Protein AF-A0A9E3S5V1-F1 (afdb_monomer_lite)

pLDDT: mean 80.1, std 15.15, range [35.03, 92.56]

Secondary structure (DSSP, 8-state):
-----GGGGPPTT-EEE--HHHHHHHHHHS-EEEEEEEEEEEEEETTEEEEEEEEEEEE-

Structure (mmCIF, N/CA/C/O backbone):
data_AF-A0A9E3S5V1-F1
#
_entry.id   AF-A0A9E3S5V1-F1
#
loop_
_atom_site.group_PDB
_atom_site.id
_atom_site.type_symbol
_atom_site.label_atom_id
_atom_site.label_alt_id
_atom_site.label_comp_id
_atom_site.label_asym_id
_atom_site.label_entity_id
_atom_site.label_seq_id
_atom_site.pdbx_PDB_ins_code
_atom_site.Cartn_x
_atom_site.Cartn_y
_atom_site.Cartn_z
_atom_site.occupancy
_atom_site.B_iso_or_equiv
_atom_site.auth_seq_id
_atom_site.auth_comp_id
_atom_site.auth_asym_id
_atom_site.auth_atom_id
_atom_site.pdbx_PDB_model_num
ATOM 1 N N . MET A 1 1 ? -3.565 -0.645 -20.993 1.00 35.84 1 MET A N 1
ATOM 2 C CA . MET A 1 1 ? -2.968 -0.494 -19.650 1.00 35.84 1 MET A CA 1
ATOM 3 C C . MET A 1 1 ? -3.970 0.293 -18.828 1.00 35.84 1 MET A C 1
ATOM 5 O O . MET A 1 1 ? -4.070 1.499 -19.004 1.00 35.84 1 MET A O 1
ATOM 9 N N . GLU A 1 2 ? -4.816 -0.395 -18.066 1.00 35.03 2 GLU A N 1
ATOM 10 C CA . GLU A 1 2 ? -5.831 0.272 -17.248 1.00 35.03 2 GLU A CA 1
ATOM 11 C C . GLU A 1 2 ? -5.135 0.932 -16.059 1.00 35.03 2 GLU A C 1
ATOM 13 O O . GLU A 1 2 ? -4.543 0.263 -15.210 1.00 35.03 2 GLU A O 1
ATOM 18 N N . PHE A 1 3 ? -5.151 2.263 -16.029 1.00 41.81 3 PHE A N 1
ATOM 19 C CA . PHE A 1 3 ? -4.728 3.023 -14.863 1.00 41.81 3 PHE A CA 1
ATOM 20 C C . PHE A 1 3 ? -5.777 2.814 -13.773 1.00 41.81 3 PHE A C 1
ATOM 22 O O . PHE A 1 3 ? -6.760 3.548 -13.686 1.00 41.81 3 PHE A O 1
ATOM 29 N N . ILE A 1 4 ? -5.585 1.784 -12.947 1.00 51.72 4 ILE A N 1
ATOM 30 C CA . ILE A 1 4 ? -6.390 1.586 -11.745 1.00 51.72 4 ILE A CA 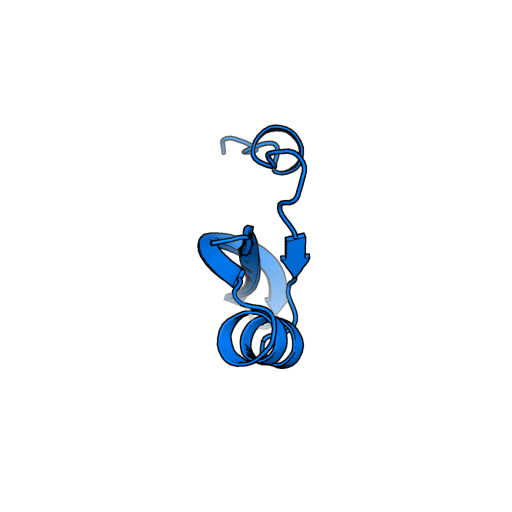1
ATOM 31 C C . ILE A 1 4 ? -6.095 2.778 -10.840 1.00 51.72 4 ILE A C 1
ATOM 33 O O . ILE A 1 4 ? -5.023 2.885 -10.237 1.00 51.72 4 ILE A O 1
ATOM 37 N N . ASN A 1 5 ? -7.034 3.719 -10.814 1.00 46.88 5 ASN A N 1
ATOM 38 C CA . ASN A 1 5 ? -6.925 4.951 -10.060 1.00 46.88 5 ASN A CA 1
ATOM 39 C C . ASN A 1 5 ? -6.913 4.588 -8.572 1.00 46.88 5 ASN A C 1
ATOM 41 O O . ASN A 1 5 ? -7.953 4.356 -7.960 1.00 46.88 5 ASN A O 1
ATOM 45 N N . THR A 1 6 ? -5.715 4.453 -7.997 1.00 54.72 6 THR A N 1
ATOM 46 C CA . THR A 1 6 ? -5.555 3.920 -6.639 1.00 54.72 6 THR A CA 1
ATOM 47 C C . THR A 1 6 ? -6.319 4.756 -5.612 1.00 54.72 6 THR A C 1
ATOM 49 O O . THR A 1 6 ? -6.679 4.245 -4.553 1.00 54.72 6 THR A O 1
ATOM 52 N N . SER A 1 7 ? -6.555 6.043 -5.882 1.00 50.97 7 SER A N 1
ATOM 53 C CA . SER A 1 7 ? -7.331 6.945 -5.025 1.00 50.97 7 SER A CA 1
ATOM 54 C C . SER A 1 7 ? -8.810 6.557 -4.933 1.00 50.97 7 SER A C 1
ATOM 56 O O . SER A 1 7 ? -9.402 6.743 -3.880 1.00 50.97 7 SER A O 1
ATOM 58 N N . ALA A 1 8 ? -9.380 5.940 -5.973 1.00 51.72 8 ALA A N 1
ATOM 59 C CA . ALA A 1 8 ? -10.773 5.485 -5.990 1.00 51.72 8 ALA A CA 1
ATOM 60 C C . ALA A 1 8 ? -11.002 4.155 -5.239 1.00 51.72 8 ALA A C 1
ATOM 62 O O . ALA A 1 8 ? -12.139 3.801 -4.950 1.00 51.72 8 ALA A O 1
ATOM 63 N N . MET A 1 9 ? -9.937 3.408 -4.916 1.00 55.94 9 MET A N 1
ATOM 64 C CA . MET A 1 9 ? -10.033 2.121 -4.204 1.00 55.94 9 MET A CA 1
ATOM 65 C C . MET A 1 9 ? -9.955 2.238 -2.675 1.00 55.94 9 MET A C 1
ATOM 67 O O . MET A 1 9 ? -10.247 1.262 -1.975 1.00 55.94 9 MET A O 1
ATOM 71 N N . LEU A 1 10 ? -9.557 3.403 -2.156 1.00 63.22 10 LEU A N 1
ATOM 72 C CA . LEU A 1 10 ? -9.423 3.623 -0.719 1.00 63.22 10 LEU A CA 1
ATOM 73 C C . LEU A 1 10 ? -10.782 3.919 -0.103 1.00 63.22 10 LEU A C 1
ATOM 75 O O . LEU A 1 10 ? -11.400 4.941 -0.400 1.00 63.22 10 LEU A O 1
ATOM 79 N N . LYS A 1 11 ? -11.229 3.033 0.783 1.00 67.75 11 LYS A N 1
ATOM 80 C CA . LYS A 1 11 ? -12.309 3.361 1.709 1.00 67.75 11 LYS A CA 1
ATOM 81 C C . LYS A 1 11 ? -11.772 4.338 2.767 1.00 67.75 11 LYS A C 1
ATOM 83 O O . LYS A 1 11 ? -10.568 4.339 3.041 1.00 67.75 11 LYS A O 1
ATOM 88 N N . PRO A 1 12 ? -12.622 5.193 3.360 1.00 67.62 12 PRO A N 1
ATOM 89 C CA . PRO A 1 12 ? -12.204 6.039 4.474 1.00 67.62 12 PRO A CA 1
ATOM 90 C C . PRO A 1 12 ? -11.651 5.165 5.611 1.00 67.62 12 PRO A C 1
ATOM 92 O O . PRO A 1 12 ? -12.344 4.280 6.102 1.00 67.62 12 PRO A O 1
ATOM 95 N N . GLY A 1 13 ? -10.389 5.398 5.986 1.00 73.88 13 GLY A N 1
ATOM 96 C CA . GLY A 1 13 ? -9.646 4.593 6.967 1.00 73.88 13 GLY A CA 1
ATOM 97 C C . GLY A 1 13 ? -8.561 3.692 6.366 1.00 73.88 13 GLY A C 1
ATOM 98 O O . GLY A 1 13 ? -7.695 3.218 7.101 1.00 73.88 13 GLY A O 1
ATOM 99 N N . ASP A 1 14 ? -8.550 3.500 5.045 1.00 82.88 14 ASP A N 1
ATOM 100 C CA . ASP A 1 14 ? -7.529 2.698 4.375 1.00 82.88 14 ASP A CA 1
ATOM 101 C C . ASP A 1 14 ? -6.195 3.465 4.290 1.00 82.88 14 ASP A C 1
ATOM 103 O O . ASP A 1 14 ? -6.141 4.633 3.895 1.00 82.88 14 ASP A O 1
ATOM 107 N N . ILE A 1 15 ? -5.089 2.790 4.606 1.00 83.94 15 ILE A N 1
ATOM 108 C CA . ILE A 1 15 ? -3.737 3.362 4.594 1.00 83.94 15 ILE A CA 1
ATOM 109 C C . ILE A 1 15 ? -2.936 2.741 3.454 1.00 83.94 15 ILE A C 1
ATOM 111 O O . ILE A 1 15 ? -2.791 1.523 3.370 1.00 83.94 15 ILE A O 1
ATOM 115 N N . LYS A 1 16 ? -2.345 3.575 2.594 1.00 86.94 16 LYS A N 1
ATOM 116 C CA . LYS A 1 16 ? -1.367 3.116 1.599 1.00 86.94 16 LYS A CA 1
ATOM 117 C C . LYS A 1 16 ? 0.041 3.259 2.132 1.00 86.94 16 LYS A C 1
ATOM 119 O O . LYS A 1 16 ? 0.429 4.326 2.597 1.00 86.94 16 LYS A O 1
ATOM 124 N N . THR A 1 17 ? 0.838 2.212 1.990 1.00 87.12 17 THR A N 1
ATOM 125 C CA . THR A 1 17 ? 2.264 2.288 2.287 1.00 87.12 17 THR A CA 1
ATOM 126 C C . THR A 1 17 ? 3.067 1.435 1.320 1.00 87.12 17 THR A C 1
ATOM 128 O O . THR A 1 17 ? 2.662 0.334 0.971 1.00 87.12 17 THR A O 1
ATOM 131 N N . SER A 1 18 ? 4.222 1.932 0.893 1.00 86.81 18 SER A N 1
ATOM 132 C CA . SER A 1 18 ? 5.251 1.165 0.181 1.00 86.81 18 SER A CA 1
ATOM 133 C C . SER A 1 18 ? 6.394 0.739 1.111 1.00 86.81 18 SER A C 1
ATOM 135 O O . SER A 1 18 ? 7.355 0.101 0.683 1.00 86.81 18 SER A O 1
ATOM 137 N N . SER A 1 19 ? 6.301 1.056 2.409 1.00 88.88 19 SER A N 1
ATOM 138 C CA . SER A 1 19 ? 7.283 0.644 3.409 1.00 88.88 19 SER A CA 1
ATOM 139 C C . SER A 1 19 ? 6.876 -0.679 4.045 1.00 88.88 19 SER A C 1
A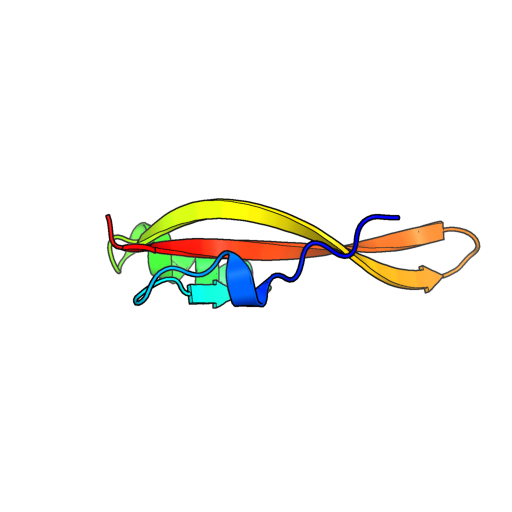TOM 141 O O . SER A 1 19 ? 5.873 -0.775 4.755 1.00 88.88 19 SER A O 1
ATOM 143 N N . LYS A 1 20 ? 7.704 -1.706 3.836 1.00 87.00 20 LYS A N 1
ATOM 144 C CA . LYS A 1 20 ? 7.489 -3.042 4.407 1.00 87.00 20 LYS A CA 1
ATOM 145 C C . LYS A 1 20 ? 7.485 -3.018 5.938 1.00 87.00 20 LYS A C 1
ATOM 147 O O . LYS A 1 20 ? 6.700 -3.732 6.550 1.00 87.00 20 LYS A O 1
ATOM 152 N N . ILE A 1 21 ? 8.345 -2.199 6.548 1.00 91.12 21 ILE A N 1
ATOM 153 C CA . ILE A 1 21 ? 8.456 -2.080 8.011 1.00 91.12 21 ILE A CA 1
ATOM 154 C C . ILE A 1 21 ? 7.192 -1.434 8.576 1.00 91.12 21 ILE A C 1
ATOM 156 O O . ILE A 1 21 ? 6.610 -1.946 9.528 1.00 91.12 21 ILE A O 1
ATOM 160 N N . TYR A 1 22 ? 6.731 -0.350 7.947 1.00 89.44 22 TYR A N 1
ATOM 161 C CA . TYR A 1 22 ? 5.517 0.342 8.369 1.00 89.44 22 TYR A CA 1
ATOM 162 C C . TYR A 1 22 ? 4.276 -0.542 8.217 1.00 89.44 22 TYR A C 1
ATOM 164 O O . TYR A 1 22 ? 3.463 -0.620 9.134 1.00 89.44 22 TYR A O 1
ATOM 172 N N . MET A 1 23 ? 4.175 -1.277 7.102 1.00 91.69 23 MET A N 1
ATOM 173 C CA . MET A 1 23 ? 3.136 -2.287 6.896 1.00 91.69 23 MET A CA 1
ATOM 174 C C . MET A 1 23 ? 3.146 -3.335 8.014 1.00 91.69 23 MET A C 1
ATOM 176 O O . MET A 1 23 ? 2.099 -3.623 8.582 1.00 91.69 23 MET A O 1
ATOM 180 N N . LEU A 1 24 ? 4.318 -3.873 8.363 1.00 91.12 24 LEU A N 1
ATOM 181 C CA . LEU A 1 24 ? 4.464 -4.880 9.419 1.00 91.12 24 LEU A CA 1
ATOM 182 C C . LEU A 1 24 ? 4.050 -4.344 10.785 1.00 91.12 24 LEU A C 1
ATOM 184 O O . LEU A 1 24 ? 3.399 -5.051 11.547 1.00 91.12 24 LEU A O 1
ATOM 188 N N . TRP A 1 25 ? 4.420 -3.104 11.095 1.00 92.56 25 TRP A N 1
ATOM 189 C CA . TRP A 1 25 ? 4.044 -2.478 12.353 1.00 92.56 25 TRP A CA 1
ATOM 190 C C . TRP A 1 25 ? 2.531 -2.247 12.436 1.00 92.56 25 TRP A C 1
ATOM 192 O O . TRP A 1 25 ? 1.902 -2.603 13.431 1.00 92.56 25 TRP A O 1
ATOM 202 N N . MET A 1 26 ? 1.934 -1.735 11.358 1.00 89.81 26 MET A N 1
ATOM 203 C CA . MET A 1 26 ? 0.491 -1.525 11.258 1.00 89.81 26 MET A CA 1
ATOM 204 C C . MET A 1 26 ? -0.296 -2.830 11.427 1.00 89.81 26 MET A C 1
ATOM 206 O O . MET A 1 26 ? -1.287 -2.863 12.159 1.00 89.81 26 MET A O 1
ATOM 210 N N . THR A 1 27 ? 0.158 -3.919 10.802 1.00 89.75 27 THR A N 1
ATOM 211 C CA . THR A 1 27 ? -0.546 -5.203 10.887 1.00 89.75 27 THR A CA 1
ATOM 212 C C . THR A 1 27 ? -0.337 -5.917 12.217 1.00 89.75 27 THR A C 1
ATOM 214 O O . THR A 1 27 ? -1.275 -6.500 12.749 1.00 89.75 27 THR A O 1
ATOM 217 N N . ARG A 1 28 ? 0.871 -5.858 12.794 1.00 91.00 28 ARG A N 1
ATOM 218 C CA . ARG A 1 28 ? 1.196 -6.538 14.060 1.00 91.00 28 ARG A CA 1
ATOM 219 C C . ARG A 1 28 ? 0.684 -5.807 15.299 1.00 91.00 28 ARG A C 1
ATOM 221 O O . ARG A 1 28 ? 0.297 -6.474 16.249 1.00 91.00 28 ARG A O 1
ATOM 228 N N . PHE A 1 29 ? 0.722 -4.474 15.313 1.00 90.06 29 PHE A N 1
ATOM 229 C CA . PHE A 1 29 ? 0.488 -3.685 16.533 1.00 90.06 29 PHE A CA 1
ATO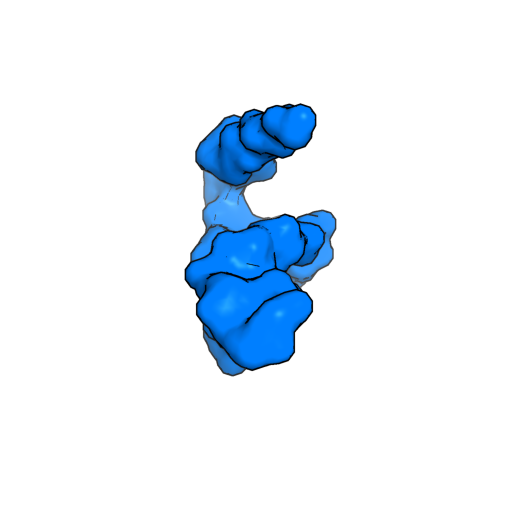M 230 C C . PHE A 1 29 ? -0.753 -2.796 16.481 1.00 90.06 29 PHE A C 1
ATOM 232 O O . PHE A 1 29 ? -1.287 -2.448 17.530 1.00 90.06 29 PHE A O 1
ATOM 239 N N . LYS A 1 30 ? -1.217 -2.401 15.290 1.00 85.81 30 LYS A N 1
ATOM 240 C CA . LYS A 1 30 ? -2.360 -1.485 15.130 1.00 85.81 30 LYS A CA 1
ATOM 241 C C . LYS A 1 30 ? -3.643 -2.167 14.650 1.00 85.81 30 LYS A C 1
ATOM 243 O O . LYS A 1 30 ? -4.634 -1.472 14.460 1.00 85.81 30 LYS A O 1
ATOM 248 N N . GLY A 1 31 ? -3.638 -3.489 14.463 1.00 88.19 31 GLY A N 1
ATOM 249 C CA . GLY A 1 31 ? -4.830 -4.242 14.059 1.00 88.19 31 GLY A CA 1
ATOM 250 C C . GLY A 1 31 ? -5.264 -4.000 12.612 1.00 88.19 31 GLY A C 1
ATOM 251 O O . GLY A 1 31 ? -6.430 -4.192 12.282 1.00 88.19 31 GLY A O 1
ATOM 252 N N . TYR A 1 32 ? -4.356 -3.567 11.735 1.00 89.44 32 TYR A N 1
ATOM 253 C CA . TYR A 1 32 ? -4.657 -3.430 10.309 1.00 89.44 32 TYR A CA 1
ATOM 254 C C . TYR A 1 32 ? -4.447 -4.759 9.575 1.00 89.44 32 TYR A C 1
ATOM 256 O O . TYR A 1 32 ? -3.589 -5.565 9.927 1.00 89.44 32 TYR A O 1
ATOM 264 N N . THR A 1 33 ? -5.180 -4.971 8.493 1.00 89.19 33 THR A N 1
ATOM 265 C CA . THR A 1 33 ? -5.031 -6.110 7.583 1.00 89.19 33 THR A CA 1
ATOM 266 C C . THR A 1 33 ? -4.630 -5.636 6.195 1.00 89.19 33 THR A C 1
ATOM 268 O O . THR A 1 33 ? -4.941 -4.522 5.778 1.00 89.19 33 THR A O 1
ATOM 271 N N . VAL A 1 34 ? -3.882 -6.467 5.465 1.00 88.12 34 VAL A N 1
ATOM 272 C CA . VAL A 1 34 ? -3.511 -6.166 4.077 1.00 88.12 34 VAL A CA 1
ATOM 273 C C . VAL A 1 34 ? -4.683 -6.549 3.183 1.00 88.12 34 VAL A C 1
ATOM 275 O O . VAL A 1 34 ? -4.921 -7.730 2.950 1.00 88.12 34 VAL A O 1
ATOM 278 N N . ARG A 1 35 ? -5.390 -5.554 2.650 1.00 87.19 35 ARG A N 1
ATOM 279 C CA . ARG A 1 35 ? -6.504 -5.767 1.719 1.00 87.19 35 ARG A CA 1
ATOM 280 C C . ARG A 1 35 ? -6.024 -6.021 0.301 1.00 87.19 35 ARG A C 1
ATOM 282 O O . ARG A 1 35 ? -6.577 -6.864 -0.396 1.00 87.19 35 ARG A O 1
ATOM 289 N N . GLN A 1 36 ? -5.014 -5.275 -0.142 1.00 85.00 36 GLN A N 1
ATOM 290 C CA . GLN A 1 36 ? -4.515 -5.375 -1.510 1.00 85.00 36 GLN A CA 1
ATOM 291 C C . GLN A 1 36 ? -3.028 -5.040 -1.590 1.00 85.00 36 GLN A C 1
ATOM 293 O O . GLN A 1 36 ? -2.519 -4.202 -0.847 1.00 85.00 36 GLN A O 1
ATOM 298 N N . VAL A 1 37 ? -2.334 -5.679 -2.531 1.00 87.19 37 VAL A N 1
ATOM 299 C CA . VAL A 1 37 ? -0.948 -5.360 -2.885 1.00 87.19 37 VAL A CA 1
ATOM 300 C C . VAL A 1 37 ? -0.916 -4.935 -4.343 1.00 87.19 37 VAL A C 1
ATOM 302 O O . VAL A 1 37 ? -1.280 -5.702 -5.229 1.00 87.19 37 VAL A O 1
ATOM 305 N N . ILE A 1 38 ? -0.483 -3.705 -4.588 1.00 86.69 38 ILE A N 1
ATOM 306 C CA . ILE A 1 38 ? -0.381 -3.106 -5.915 1.00 86.69 38 ILE A CA 1
ATOM 307 C C . ILE A 1 38 ? 1.087 -3.129 -6.320 1.00 86.69 38 ILE A C 1
ATOM 309 O O . ILE A 1 38 ? 1.947 -2.658 -5.578 1.00 86.69 38 ILE A O 1
ATOM 313 N N . GLN A 1 39 ? 1.374 -3.683 -7.493 1.00 86.12 39 GLN A N 1
ATOM 314 C CA . GLN A 1 39 ? 2.701 -3.626 -8.095 1.00 86.12 39 GLN A CA 1
ATOM 315 C C . GLN A 1 39 ? 2.685 -2.594 -9.209 1.00 86.12 39 GLN A C 1
ATOM 317 O O . GLN A 1 39 ? 1.882 -2.701 -10.133 1.00 86.12 39 GLN A O 1
ATOM 322 N N . HIS A 1 40 ? 3.562 -1.602 -9.128 1.00 83.00 40 HIS A N 1
ATOM 323 C CA . HIS A 1 40 ? 3.716 -0.606 -10.181 1.00 83.00 40 HIS A CA 1
ATOM 324 C C . HIS A 1 40 ? 5.184 -0.484 -10.595 1.00 83.00 40 HIS A C 1
ATOM 326 O O . HIS A 1 40 ? 6.081 -0.660 -9.765 1.00 83.00 40 HIS A O 1
ATOM 332 N N . PRO A 1 41 ? 5.459 -0.207 -11.878 1.00 85.44 41 PRO A N 1
ATOM 333 C CA . PRO A 1 41 ? 6.819 0.037 -12.334 1.00 85.44 41 PRO A CA 1
ATOM 334 C C . PRO A 1 41 ? 7.397 1.260 -11.613 1.00 85.44 41 PRO A C 1
ATOM 33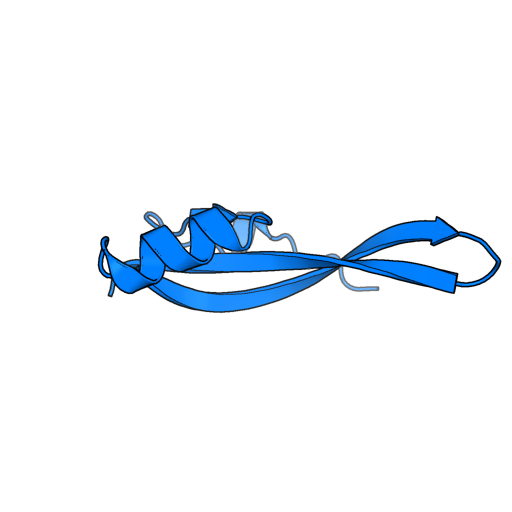6 O O . PRO A 1 41 ? 6.760 2.309 -11.557 1.00 85.44 41 PRO A O 1
ATOM 339 N N . LYS A 1 42 ? 8.599 1.125 -11.046 1.00 85.56 42 LYS A N 1
ATOM 340 C CA . LYS A 1 42 ? 9.324 2.214 -10.370 1.00 85.56 42 LYS A CA 1
ATOM 341 C C . LYS A 1 42 ? 10.463 2.745 -11.222 1.00 85.56 42 LYS A C 1
ATOM 343 O O . LYS A 1 42 ? 10.655 3.951 -11.327 1.00 85.56 42 LYS A O 1
ATOM 348 N N . LYS A 1 43 ? 11.265 1.841 -11.784 1.00 88.44 43 LYS A N 1
ATOM 349 C CA . LYS A 1 43 ? 12.481 2.207 -12.512 1.00 88.44 43 LYS A CA 1
ATOM 350 C C . LYS A 1 43 ? 12.809 1.167 -13.567 1.00 88.44 43 LYS A C 1
ATOM 352 O O . LYS A 1 43 ? 12.609 -0.020 -13.344 1.00 88.44 43 LYS A O 1
ATOM 357 N N . TYR A 1 44 ? 13.365 1.605 -14.685 1.00 81.62 44 TYR A N 1
ATOM 358 C CA . TYR A 1 44 ? 14.009 0.717 -15.645 1.00 81.62 44 TYR A CA 1
ATOM 359 C C . TYR A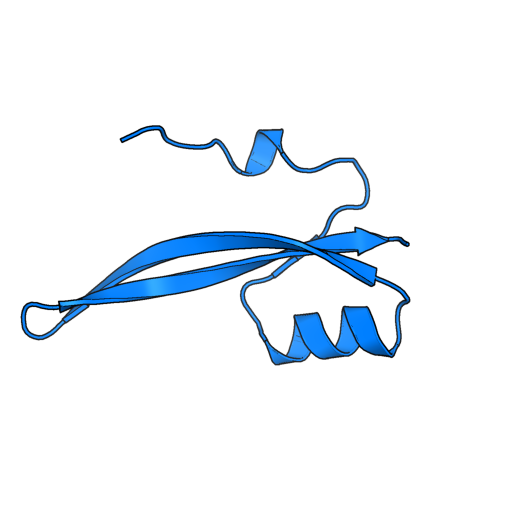 1 44 ? 15.522 0.742 -15.400 1.00 81.62 44 TYR A C 1
ATOM 361 O O . TYR A 1 44 ? 16.113 1.818 -15.307 1.00 81.62 44 TYR A O 1
ATOM 369 N N . SER A 1 45 ? 16.149 -0.419 -15.225 1.00 87.12 45 SER A N 1
ATOM 370 C CA . SER A 1 45 ? 17.591 -0.530 -14.973 1.00 87.12 45 SER A CA 1
ATOM 371 C C . SER A 1 45 ? 18.144 -1.789 -15.629 1.00 87.12 45 SER A C 1
ATOM 373 O O . SER A 1 45 ? 17.582 -2.865 -15.443 1.00 87.12 45 SER A O 1
ATOM 375 N N . LEU A 1 46 ? 19.249 -1.664 -16.376 1.00 86.06 46 LEU A N 1
ATOM 376 C CA . LEU A 1 46 ? 19.938 -2.784 -17.042 1.00 86.06 46 LEU A CA 1
ATOM 377 C C . LEU A 1 46 ? 19.000 -3.678 -17.883 1.00 86.06 46 LEU A C 1
ATOM 379 O O . LEU A 1 46 ? 19.066 -4.903 -17.815 1.00 86.06 46 LEU A O 1
ATOM 383 N N . GLY A 1 47 ? 18.074 -3.074 -18.635 1.00 89.38 47 GLY A N 1
ATOM 384 C CA . GLY A 1 47 ? 17.124 -3.824 -19.468 1.00 89.38 47 GLY A CA 1
ATOM 385 C C . GLY A 1 47 ? 16.016 -4.546 -18.690 1.00 89.38 47 GLY A C 1
ATOM 386 O O . GLY A 1 47 ? 15.300 -5.357 -19.268 1.00 89.38 47 GLY A O 1
ATOM 387 N N . ARG A 1 48 ? 15.866 -4.278 -17.386 1.00 85.31 48 ARG A N 1
ATOM 388 C CA . ARG A 1 48 ? 14.814 -4.855 -16.541 1.00 85.31 48 ARG A CA 1
ATOM 389 C C . ARG A 1 48 ? 13.935 -3.764 -15.942 1.00 85.31 48 ARG A C 1
ATOM 391 O O . ARG A 1 48 ? 14.428 -2.760 -15.422 1.00 85.31 48 ARG A O 1
ATOM 398 N N . LEU A 1 49 ? 12.624 -3.994 -15.973 1.00 85.50 49 LEU A N 1
ATOM 399 C CA . LEU A 1 49 ? 11.652 -3.162 -15.275 1.00 85.50 49 LEU A CA 1
ATOM 400 C C . LEU A 1 49 ? 11.608 -3.583 -13.800 1.00 85.50 49 LEU A C 1
ATOM 402 O O . LEU A 1 49 ? 11.280 -4.719 -13.467 1.00 85.50 49 LEU A O 1
ATOM 406 N N . ILE A 1 50 ? 11.980 -2.666 -12.915 1.00 87.50 50 ILE A N 1
ATOM 407 C CA . ILE A 1 50 ? 11.918 -2.830 -11.466 1.00 87.50 50 ILE A CA 1
ATOM 408 C C . ILE A 1 50 ? 10.536 -2.379 -11.008 1.00 87.50 50 ILE A C 1
ATOM 410 O O . ILE A 1 50 ? 10.129 -1.241 -11.257 1.00 87.50 50 ILE A O 1
ATOM 414 N N . TYR A 1 51 ? 9.844 -3.264 -10.301 1.00 85.62 51 TYR A N 1
ATOM 415 C CA . TYR A 1 51 ? 8.528 -3.006 -9.734 1.00 85.62 51 TYR A CA 1
ATOM 416 C C . TYR A 1 51 ? 8.639 -2.674 -8.248 1.00 85.62 51 TYR A C 1
ATOM 418 O O . TYR A 1 51 ? 9.423 -3.277 -7.514 1.00 85.62 51 TYR A O 1
ATOM 426 N N . GLU A 1 52 ? 7.822 -1.735 -7.800 1.00 86.62 52 GLU A N 1
ATOM 427 C CA . GLU A 1 52 ? 7.611 -1.427 -6.393 1.00 86.62 52 GLU A CA 1
ATOM 428 C C . GLU A 1 52 ? 6.264 -1.977 -5.940 1.00 86.62 52 GLU A C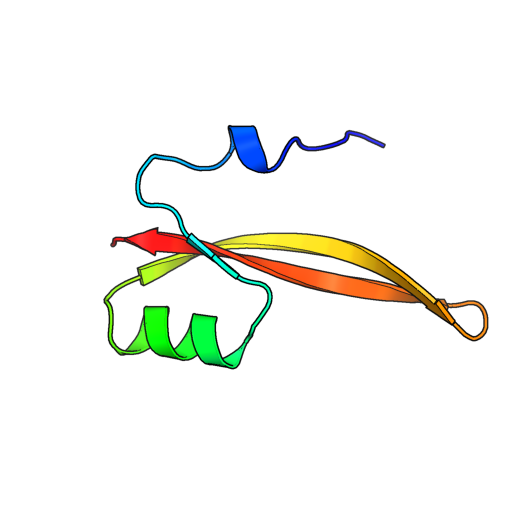 1
ATOM 430 O O . GLU A 1 52 ? 5.303 -2.033 -6.711 1.00 86.62 52 GLU A O 1
ATOM 435 N N . LYS A 1 53 ? 6.222 -2.430 -4.686 1.00 89.06 53 LYS A N 1
ATOM 436 C CA . LYS A 1 53 ? 5.020 -2.953 -4.044 1.00 89.06 53 LYS A CA 1
ATOM 437 C C . LYS A 1 53 ? 4.460 -1.887 -3.117 1.00 89.06 53 LYS A C 1
ATOM 439 O O . LYS A 1 53 ? 5.163 -1.412 -2.230 1.00 89.06 53 LYS A O 1
ATOM 444 N N . THR A 1 54 ? 3.187 -1.582 -3.298 1.00 89.00 54 THR A N 1
ATOM 445 C CA . THR A 1 54 ? 2.409 -0.722 -2.414 1.00 89.00 54 THR A CA 1
ATOM 446 C C . THR A 1 54 ? 1.306 -1.556 -1.778 1.00 89.00 54 THR A C 1
ATOM 448 O O . THR A 1 54 ? 0.505 -2.182 -2.469 1.00 89.00 54 THR A O 1
ATOM 451 N N . TRP A 1 55 ? 1.276 -1.590 -0.453 1.00 89.69 55 TRP A N 1
ATOM 452 C CA . TRP A 1 55 ? 0.257 -2.258 0.344 1.00 89.69 55 TRP A CA 1
ATOM 453 C C . TRP A 1 55 ? -0.876 -1.287 0.659 1.00 89.69 55 TRP A C 1
ATOM 455 O O . TRP A 1 55 ? -0.635 -0.155 1.080 1.00 89.69 55 TRP A O 1
ATOM 465 N N . VAL A 1 56 ? -2.107 -1.750 0.475 1.00 89.12 56 VAL A N 1
ATOM 466 C CA . VAL A 1 56 ? -3.321 -1.098 0.961 1.00 89.12 56 VAL A CA 1
ATOM 467 C C . VAL A 1 56 ? -3.743 -1.830 2.225 1.00 89.12 56 VAL A C 1
ATOM 469 O O . VAL A 1 56 ? -4.075 -3.018 2.187 1.00 89.12 56 VAL A O 1
ATOM 472 N N . LEU A 1 57 ? -3.672 -1.121 3.340 1.00 89.56 57 LEU A N 1
ATOM 473 C CA . LEU A 1 57 ? -4.021 -1.599 4.665 1.00 89.56 57 LEU A CA 1
ATOM 474 C C . LEU A 1 57 ? -5.413 -1.112 5.028 1.00 89.56 57 LEU A C 1
ATOM 476 O O . LEU A 1 57 ? -5.741 0.041 4.763 1.00 89.56 57 LEU A O 1
ATOM 480 N N . THR A 1 58 ? -6.192 -1.960 5.679 1.00 88.94 58 THR A N 1
ATOM 481 C CA . THR A 1 58 ? -7.528 -1.632 6.176 1.00 88.94 58 THR A CA 1
ATOM 482 C C . THR A 1 58 ? -7.623 -1.943 7.660 1.00 88.94 58 THR A C 1
ATOM 484 O O . THR A 1 58 ? -7.052 -2.948 8.085 1.00 88.94 58 THR A O 1
ATOM 487 N N . PRO A 1 59 ? -8.291 -1.105 8.466 1.00 86.12 59 PRO A N 1
ATOM 488 C CA . PRO A 1 59 ? -8.572 -1.451 9.853 1.00 86.12 59 PRO A CA 1
ATOM 489 C C . PRO A 1 59 ? -9.443 -2.715 9.878 1.00 86.12 59 PRO A C 1
ATOM 491 O O . PRO A 1 59 ? -10.353 -2.844 9.055 1.00 86.12 59 PRO A O 1
ATOM 494 N N . SER A 1 60 ? -9.091 -3.666 10.747 1.00 77.31 60 SER A N 1
ATOM 495 C CA . SER A 1 60 ? -9.846 -4.920 10.909 1.00 77.31 60 SER A CA 1
ATOM 496 C C . SER A 1 60 ? -11.113 -4.716 11.723 1.00 77.31 60 SER A C 1
ATOM 498 O O . SER A 1 60 ? -11.106 -3.816 12.594 1.00 77.31 60 SER A O 1
#

Radius of gyration: 13.21 Å; chains: 1; bounding box: 32×14×36 Å

Foldseek 3Di:
DDPPPVVVVDDVQKDKDLDPVVVCCCVVPVQKDFPDKDWDFDDDDPNDTDIGIMTIIHHD

Sequence (60 aa):
MEFINTSAMLKPGDIKTSSKIYMLWMTRFKGYTVRQVIQHPKKYSLGRLIYEKTWVLTPS